Protein AF-A0A2D6P9B3-F1 (afdb_monomer)

Mean predicted aligned error: 10.68 Å

Nearest PDB structures (foldseek):
  6hix-assembly1_AJ  TM=5.265E-01  e=4.902E+00  Trypanosoma brucei brucei
  8k0k-assembly1_A  TM=4.191E-01  e=8.680E+00  Vibrio phage ICP1_2011_A
  6zxj-assembly1_H  TM=2.866E-01  e=6.319E+00  Bacillus anthracis
  8jx6-assembly1_A  TM=2.624E-01  e=9.855E+00  metagenome

Solvent-accessible surface area (backbone atoms only — not comparable to full-atom values): 8658 Å² total; per-residue (Å²): 114,78,80,78,84,48,70,87,80,58,45,56,66,54,70,72,58,43,51,53,50,49,38,71,72,55,69,37,73,73,53,34,66,34,77,66,50,27,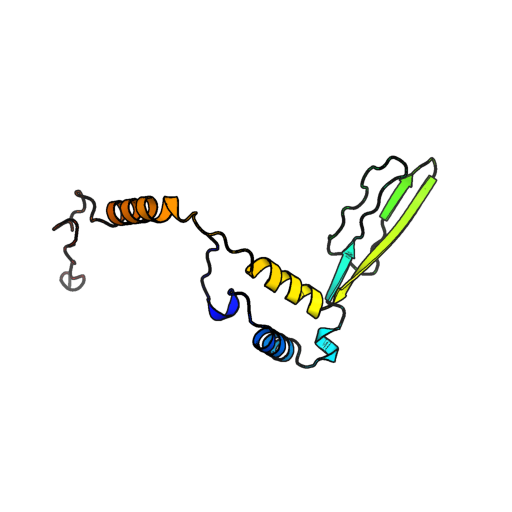27,31,42,69,38,63,42,96,86,69,47,75,77,37,68,58,72,43,80,47,65,91,84,56,65,50,76,48,79,44,97,93,41,81,45,76,51,68,57,70,44,81,37,26,40,48,58,54,54,50,50,54,42,57,56,42,62,66,71,64,72,81,60,77,90,49,47,63,61,51,49,54,52,49,50,61,69,68,31,49,62,92,79,49,97,38,58,73,42,59,91,39,69,58,81,78,69,86,76,76,85,118

pLDDT: mean 84.05, std 11.49, range [46.88, 96.0]

Structure (mmCIF, N/CA/C/O backbone):
data_AF-A0A2D6P9B3-F1
#
_entry.id   AF-A0A2D6P9B3-F1
#
loop_
_atom_site.group_PDB
_atom_site.id
_atom_site.type_symbol
_atom_site.label_atom_id
_atom_site.label_alt_id
_atom_site.label_comp_id
_atom_site.label_asym_id
_atom_site.label_entity_id
_atom_site.label_seq_id
_atom_site.pdbx_PDB_ins_code
_atom_site.Cartn_x
_atom_site.Cartn_y
_atom_site.Cartn_z
_atom_site.occupancy
_atom_site.B_iso_or_equiv
_atom_site.auth_seq_id
_atom_site.auth_comp_id
_atom_site.auth_asym_id
_atom_site.auth_atom_id
_atom_site.pdbx_PDB_model_num
ATOM 1 N N . THR A 1 1 ? 11.352 9.438 -11.982 1.00 64.56 1 THR A N 1
ATOM 2 C CA . THR A 1 1 ? 10.966 8.296 -12.845 1.00 64.56 1 THR A CA 1
ATOM 3 C C . THR A 1 1 ? 10.495 7.156 -11.964 1.00 64.56 1 THR A C 1
ATOM 5 O O . THR A 1 1 ? 10.975 7.057 -10.845 1.00 64.56 1 THR A O 1
ATOM 8 N N . ASN A 1 2 ? 9.555 6.323 -12.428 1.00 73.56 2 ASN A N 1
ATOM 9 C CA . ASN A 1 2 ? 8.918 5.279 -11.599 1.00 73.56 2 ASN A CA 1
ATOM 10 C C . ASN A 1 2 ? 9.738 3.985 -11.437 1.00 73.56 2 ASN A C 1
ATOM 12 O O . ASN A 1 2 ? 9.276 3.080 -10.760 1.00 73.56 2 ASN A O 1
ATOM 16 N N . ASN A 1 3 ? 10.923 3.886 -12.059 1.00 80.75 3 ASN A N 1
ATOM 17 C CA . ASN A 1 3 ? 11.830 2.731 -11.973 1.00 80.75 3 ASN A CA 1
ATOM 18 C C . ASN A 1 3 ? 11.140 1.363 -12.169 1.00 80.75 3 ASN A C 1
ATOM 20 O O . ASN A 1 3 ? 11.415 0.412 -11.445 1.00 80.75 3 ASN A O 1
ATOM 24 N N . ILE A 1 4 ? 10.221 1.294 -13.134 1.00 77.38 4 ILE A N 1
ATOM 25 C CA . ILE A 1 4 ? 9.474 0.077 -13.446 1.00 77.38 4 ILE A CA 1
ATOM 26 C C . ILE A 1 4 ? 10.418 -0.912 -14.134 1.00 77.38 4 ILE A C 1
ATOM 28 O O . ILE A 1 4 ? 10.953 -0.608 -15.202 1.00 77.38 4 ILE A O 1
ATOM 32 N N . VAL A 1 5 ? 10.617 -2.077 -13.522 1.00 76.69 5 VAL A N 1
ATOM 33 C CA . VAL A 1 5 ? 11.482 -3.159 -14.018 1.00 76.69 5 VAL A CA 1
ATOM 34 C C . VAL A 1 5 ? 10.646 -4.222 -14.724 1.00 76.69 5 VAL A C 1
ATOM 36 O O . VAL A 1 5 ? 11.033 -4.703 -15.789 1.00 76.69 5 VAL A O 1
ATOM 39 N N . ASN A 1 6 ? 9.479 -4.573 -14.171 1.00 78.75 6 ASN A N 1
ATOM 40 C CA . ASN A 1 6 ? 8.576 -5.560 -14.761 1.00 78.75 6 ASN A CA 1
ATOM 41 C C . ASN A 1 6 ? 7.243 -4.933 -15.185 1.00 78.75 6 ASN A C 1
ATOM 43 O O . ASN A 1 6 ? 6.324 -4.770 -14.384 1.00 78.75 6 ASN A O 1
ATOM 47 N N . TYR A 1 7 ? 7.105 -4.681 -16.487 1.00 74.62 7 TYR A N 1
ATOM 48 C CA . TYR A 1 7 ? 5.891 -4.109 -17.069 1.00 74.62 7 TYR A CA 1
ATOM 49 C C . TYR A 1 7 ? 4.613 -4.913 -16.771 1.00 74.62 7 TYR A C 1
ATOM 51 O O . TYR A 1 7 ? 3.564 -4.322 -16.563 1.00 74.62 7 TYR A O 1
ATOM 59 N N . GLN A 1 8 ? 4.666 -6.245 -16.710 1.00 72.00 8 GLN A N 1
ATOM 60 C CA . GLN A 1 8 ? 3.454 -7.055 -16.514 1.00 72.00 8 GLN A CA 1
ATOM 61 C C . GLN A 1 8 ? 2.895 -6.942 -15.092 1.00 72.00 8 GLN A C 1
ATOM 63 O O . GLN A 1 8 ? 1.684 -7.016 -14.900 1.00 72.00 8 GLN A O 1
ATOM 68 N N . ASN A 1 9 ? 3.773 -6.754 -14.104 1.00 71.94 9 ASN A N 1
ATOM 69 C CA . ASN A 1 9 ? 3.401 -6.815 -12.692 1.00 71.94 9 ASN A CA 1
ATOM 70 C C . ASN A 1 9 ? 3.400 -5.456 -11.995 1.00 71.94 9 ASN A C 1
ATOM 72 O O . ASN A 1 9 ? 2.789 -5.338 -10.937 1.00 71.94 9 ASN A O 1
ATOM 76 N N . GLU A 1 10 ? 4.094 -4.458 -12.536 1.00 73.44 10 GLU A N 1
ATOM 77 C CA . GLU A 1 10 ? 4.258 -3.134 -11.921 1.00 73.44 10 GLU A CA 1
ATOM 78 C C . GLU A 1 10 ? 3.466 -2.049 -12.658 1.00 73.44 10 GLU A C 1
ATOM 80 O O . GLU A 1 10 ? 3.272 -0.959 -12.120 1.00 73.44 10 GLU A O 1
ATOM 85 N N . TRP A 1 11 ? 2.962 -2.348 -13.860 1.00 82.38 11 TRP A N 1
ATOM 86 C CA . TRP A 1 11 ? 2.045 -1.464 -14.566 1.00 82.38 11 TRP A CA 1
ATOM 87 C C . TRP A 1 11 ? 0.630 -1.568 -13.980 1.00 82.38 11 TRP A C 1
ATOM 89 O O . TRP A 1 11 ? 0.213 -2.659 -13.574 1.00 82.38 11 TRP A O 1
ATOM 99 N N . PRO A 1 12 ? -0.131 -0.461 -13.921 1.00 84.50 12 PRO A N 1
ATOM 100 C CA . PRO A 1 12 ? -1.533 -0.513 -13.538 1.00 84.50 12 PRO A CA 1
ATOM 101 C C . PRO A 1 12 ? -2.319 -1.443 -14.467 1.00 84.50 12 PRO A C 1
ATOM 103 O O . PRO A 1 12 ? -2.296 -1.298 -15.692 1.00 84.50 12 PRO A O 1
ATOM 106 N N . LEU A 1 13 ? -3.016 -2.400 -13.859 1.00 87.38 13 LEU A N 1
ATOM 107 C CA . LEU A 1 13 ? -3.795 -3.404 -14.575 1.00 87.38 13 LEU A CA 1
ATOM 108 C C . LEU A 1 13 ? -5.170 -2.859 -14.983 1.00 87.38 13 LEU A C 1
ATOM 110 O O . LEU A 1 13 ? -5.770 -2.042 -14.282 1.00 87.38 13 LEU A O 1
ATOM 114 N N . GLN A 1 14 ? -5.687 -3.353 -16.110 1.00 87.44 14 GLN A N 1
ATOM 115 C CA . GLN A 1 14 ? -7.097 -3.196 -16.475 1.00 87.44 14 GLN A CA 1
ATOM 116 C C . GLN A 1 14 ? -7.984 -4.002 -15.510 1.00 87.44 14 GLN A C 1
ATOM 118 O O . GLN A 1 14 ? -7.533 -5.001 -14.956 1.00 87.44 14 GLN A O 1
ATOM 123 N N . GLU A 1 15 ? -9.245 -3.602 -15.340 1.00 86.75 15 GLU A N 1
ATOM 124 C CA . GLU A 1 15 ? -10.200 -4.214 -14.402 1.00 86.75 15 GLU A CA 1
ATOM 125 C C . GLU A 1 15 ? -10.314 -5.745 -14.537 1.00 86.75 15 GLU A C 1
ATOM 127 O O . GLU A 1 15 ? -10.110 -6.452 -13.553 1.00 86.75 15 GLU A O 1
ATOM 132 N N . ASP A 1 16 ? -10.506 -6.279 -15.749 1.00 90.38 16 ASP A N 1
ATOM 133 C CA . ASP A 1 16 ? -10.583 -7.734 -15.975 1.00 90.38 16 ASP A CA 1
ATOM 134 C C . ASP A 1 16 ? -9.279 -8.459 -15.605 1.00 90.38 16 ASP A C 1
ATOM 136 O O . ASP A 1 16 ? -9.279 -9.555 -15.038 1.00 90.38 16 ASP A O 1
ATOM 140 N N . ALA A 1 17 ? -8.132 -7.852 -15.920 1.00 90.44 17 ALA A N 1
ATOM 141 C CA . ALA A 1 17 ? -6.823 -8.408 -15.586 1.00 90.44 17 ALA A CA 1
ATOM 142 C C . ALA A 1 17 ? -6.572 -8.364 -14.072 1.00 90.44 17 ALA A C 1
ATOM 144 O O . ALA A 1 17 ? -6.019 -9.309 -13.510 1.00 90.44 17 ALA A O 1
ATOM 145 N N . PHE A 1 18 ? -7.019 -7.298 -13.408 1.00 90.81 18 PHE A N 1
ATOM 146 C CA . PHE A 1 18 ? -6.958 -7.158 -11.960 1.00 90.81 18 PHE A CA 1
ATOM 147 C C . PHE A 1 18 ? -7.834 -8.200 -11.262 1.00 90.81 18 PHE A C 1
ATOM 149 O O . PHE A 1 18 ? -7.371 -8.861 -10.336 1.00 90.81 18 PHE A O 1
ATOM 156 N N . TYR A 1 19 ? -9.052 -8.431 -11.753 1.00 90.19 19 TYR A N 1
ATOM 157 C CA . TYR A 1 19 ? -9.925 -9.481 -11.235 1.00 90.19 19 TYR A CA 1
ATOM 158 C C . TYR A 1 19 ? -9.276 -10.870 -11.333 1.00 90.19 19 TYR A C 1
ATOM 160 O O . TYR A 1 19 ? -9.183 -11.593 -10.340 1.00 90.19 19 TYR A O 1
ATOM 168 N N . ASN A 1 20 ? -8.735 -11.220 -12.504 1.00 91.00 20 ASN A N 1
ATOM 169 C CA . ASN A 1 20 ? -8.023 -12.486 -12.697 1.00 91.00 20 ASN A CA 1
ATOM 170 C C . ASN A 1 20 ? -6.779 -12.603 -11.803 1.00 91.00 20 ASN A C 1
ATOM 172 O O . ASN A 1 20 ? -6.498 -13.680 -11.278 1.00 91.00 20 ASN A O 1
ATOM 176 N N . TYR A 1 21 ? -6.056 -11.500 -11.593 1.00 91.06 21 TYR A N 1
ATOM 177 C CA . TYR A 1 21 ? -4.935 -11.444 -10.657 1.00 91.06 21 TYR A CA 1
ATOM 178 C C . TYR A 1 21 ? -5.381 -11.756 -9.223 1.00 91.06 21 TYR A C 1
ATOM 180 O O . TYR A 1 21 ? -4.766 -12.592 -8.558 1.00 91.06 21 TYR A O 1
ATOM 188 N N . LEU A 1 22 ? -6.475 -11.144 -8.758 1.00 92.19 22 LEU A N 1
ATOM 189 C CA . LEU A 1 22 ? -7.019 -11.390 -7.422 1.00 92.19 22 LEU A CA 1
ATOM 190 C C . LEU A 1 22 ? -7.477 -12.843 -7.255 1.00 92.19 22 LEU A C 1
ATOM 192 O O . LEU A 1 22 ? -7.138 -13.482 -6.259 1.00 92.19 22 LEU A O 1
ATOM 196 N N . ILE A 1 23 ? -8.190 -13.395 -8.238 1.00 93.06 23 ILE A N 1
ATOM 197 C CA . ILE A 1 23 ? -8.618 -14.800 -8.217 1.00 93.06 23 ILE A CA 1
ATOM 198 C C . ILE A 1 23 ? -7.411 -15.739 -8.237 1.00 93.06 23 ILE A C 1
ATOM 200 O O . ILE A 1 23 ? -7.379 -16.696 -7.469 1.00 93.06 23 ILE A O 1
ATOM 204 N N . GLY A 1 24 ? -6.386 -15.455 -9.040 1.00 91.75 24 GLY A N 1
ATOM 205 C CA . GLY A 1 24 ? -5.153 -16.245 -9.060 1.00 91.75 24 GLY A CA 1
ATOM 206 C C . GLY A 1 24 ? -4.387 -16.203 -7.733 1.00 91.75 24 GLY A C 1
ATOM 207 O O . GLY A 1 24 ? -3.819 -17.212 -7.320 1.00 91.75 24 GLY A O 1
ATOM 208 N N . LYS A 1 25 ? -4.397 -15.057 -7.043 1.00 91.88 25 LYS A N 1
ATOM 209 C CA . LYS A 1 25 ? -3.679 -14.847 -5.777 1.00 91.88 25 LYS A CA 1
ATOM 210 C C . LYS A 1 25 ? -4.409 -15.429 -4.566 1.00 91.88 25 LYS A C 1
ATOM 212 O O . LYS A 1 25 ? -3.788 -16.084 -3.732 1.00 91.88 25 LYS A O 1
ATOM 217 N N . TYR A 1 26 ? -5.713 -15.183 -4.459 1.00 93.12 26 TYR A N 1
ATOM 218 C CA . TYR A 1 26 ? -6.519 -15.554 -3.292 1.00 93.12 26 TYR A CA 1
ATOM 219 C C . TYR A 1 26 ? -7.325 -16.843 -3.503 1.00 93.12 26 TYR A C 1
ATOM 221 O O . TYR A 1 26 ? -7.757 -17.467 -2.535 1.00 93.12 26 TYR A O 1
ATOM 229 N N . GLY A 1 27 ? -7.503 -17.284 -4.748 1.00 91.25 27 GLY A N 1
ATOM 230 C CA . GLY A 1 27 ? -8.128 -18.552 -5.135 1.00 91.25 27 GLY A CA 1
ATOM 231 C C . GLY A 1 27 ? -9.657 -18.537 -5.234 1.00 91.25 27 GLY A C 1
ATOM 232 O O . GLY A 1 27 ? -10.222 -19.423 -5.866 1.00 91.25 27 GLY A O 1
ATOM 233 N N . SER A 1 28 ? -10.343 -17.571 -4.621 1.00 91.62 28 SER A N 1
ATOM 234 C CA . SER A 1 28 ? -11.814 -17.486 -4.617 1.00 91.62 28 SER A CA 1
ATOM 235 C C . SER A 1 28 ? -12.288 -16.072 -4.296 1.00 91.62 28 SER A C 1
ATOM 237 O O . SER A 1 28 ? -11.624 -15.390 -3.513 1.00 91.62 28 SER A O 1
ATOM 239 N N . GLU A 1 29 ? -13.471 -15.691 -4.782 1.00 89.19 29 GLU A N 1
ATOM 240 C CA . GLU A 1 29 ? -14.108 -14.399 -4.480 1.00 89.19 29 GLU A CA 1
ATOM 241 C C . GLU A 1 29 ? -14.306 -14.162 -2.978 1.00 89.19 29 GLU A C 1
ATOM 243 O O . GLU A 1 29 ? -13.996 -13.086 -2.481 1.00 89.19 29 GLU A O 1
ATOM 248 N N . GLU A 1 30 ? -14.707 -15.178 -2.212 1.00 91.06 30 GLU A N 1
ATOM 249 C CA . GLU A 1 30 ? -14.893 -15.034 -0.759 1.00 91.06 30 GLU A CA 1
ATOM 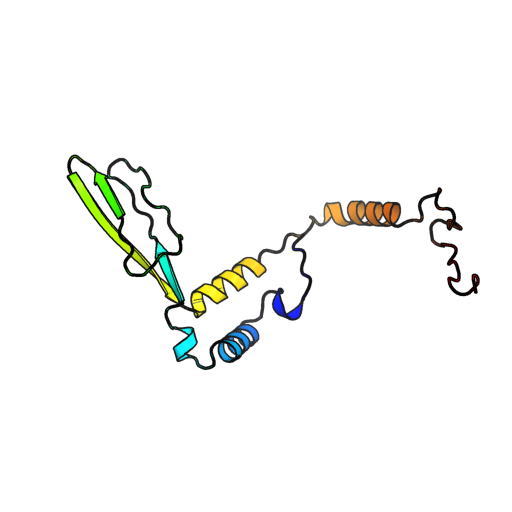250 C C . GLU A 1 30 ? -13.602 -14.595 -0.051 1.00 91.06 30 GLU A C 1
ATOM 252 O O . GLU A 1 30 ? -13.606 -13.709 0.801 1.00 91.06 30 GLU A O 1
ATOM 257 N N . LYS A 1 31 ? -12.459 -15.156 -0.460 1.00 91.44 31 LYS A N 1
ATOM 258 C CA . LYS A 1 31 ? -11.149 -14.803 0.105 1.00 91.44 31 LYS A CA 1
ATOM 259 C C . LYS A 1 31 ? -10.684 -13.400 -0.277 1.00 91.44 31 LYS A C 1
ATOM 261 O O . LYS A 1 31 ? -9.906 -12.814 0.472 1.00 91.44 31 LYS A O 1
ATOM 266 N N . ILE A 1 32 ? -11.163 -12.852 -1.392 1.00 92.38 32 ILE A N 1
ATOM 267 C CA . ILE A 1 32 ? -10.864 -11.477 -1.820 1.00 92.38 32 ILE A CA 1
ATOM 268 C C . ILE A 1 32 ? -11.506 -10.456 -0.865 1.00 92.38 32 ILE A C 1
ATOM 270 O O . ILE A 1 32 ? -10.925 -9.406 -0.605 1.00 92.38 32 ILE A O 1
ATOM 274 N N . PHE A 1 33 ? -12.656 -10.782 -0.274 1.00 93.50 33 PHE A N 1
ATOM 275 C CA . PHE A 1 33 ? -13.343 -9.905 0.682 1.00 93.50 33 PHE A CA 1
ATOM 276 C C . PHE A 1 33 ? -13.022 -10.214 2.151 1.00 93.50 33 PHE A C 1
ATOM 278 O O . PHE A 1 33 ? -13.551 -9.563 3.049 1.00 93.50 33 PHE A O 1
ATOM 285 N N . ASN A 1 34 ? -12.128 -11.170 2.418 1.00 94.50 34 ASN A N 1
ATOM 286 C CA . ASN A 1 34 ? -11.643 -11.417 3.771 1.00 94.50 34 ASN A CA 1
ATOM 287 C C . ASN A 1 34 ? -10.791 -10.253 4.287 1.00 94.50 34 ASN A C 1
ATOM 289 O O . ASN A 1 34 ? -10.145 -9.531 3.524 1.00 94.50 34 ASN A O 1
ATOM 293 N N . VAL A 1 35 ? -10.763 -10.129 5.614 1.00 94.12 35 VAL A N 1
ATOM 294 C CA . VAL A 1 35 ? -9.942 -9.148 6.325 1.00 94.12 35 VAL A CA 1
ATOM 295 C C . VAL A 1 35 ? -8.461 -9.415 6.057 1.00 94.12 35 VAL A C 1
ATOM 297 O O . VAL A 1 35 ? -7.969 -10.505 6.351 1.00 94.12 35 VAL A O 1
ATOM 300 N N . HIS A 1 36 ? -7.763 -8.414 5.522 1.00 93.69 36 HIS A N 1
ATOM 301 C CA . HIS A 1 36 ? -6.309 -8.422 5.372 1.00 93.69 36 HIS A CA 1
ATOM 302 C C . HIS A 1 36 ? -5.641 -7.934 6.657 1.00 93.69 36 HIS A C 1
ATOM 304 O O . HIS A 1 36 ? -4.762 -8.597 7.198 1.00 93.69 36 HIS A O 1
ATOM 310 N N . HIS A 1 37 ? -6.045 -6.757 7.134 1.00 94.06 37 HIS A N 1
ATOM 311 C CA . HIS A 1 37 ? -5.488 -6.113 8.320 1.00 94.06 37 HIS A CA 1
ATOM 312 C C . HIS A 1 37 ? -6.459 -5.060 8.871 1.00 94.06 37 HIS A C 1
ATOM 314 O O . HIS A 1 37 ? -7.506 -4.789 8.276 1.00 94.06 37 HIS A O 1
ATOM 320 N N . TYR A 1 38 ? -6.115 -4.485 10.023 1.00 95.00 38 TYR A N 1
ATOM 321 C CA . TYR A 1 38 ? -6.852 -3.378 10.623 1.00 95.00 38 TYR A CA 1
ATOM 322 C C . TYR A 1 38 ? -5.997 -2.118 10.574 1.00 95.00 38 TYR A C 1
ATOM 324 O O . TYR A 1 38 ? -4.806 -2.163 10.884 1.00 95.00 38 TYR A O 1
ATOM 332 N N . GLU A 1 39 ? -6.608 -0.999 10.204 1.00 93.38 39 GLU A N 1
ATOM 333 C CA . GLU A 1 39 ? -5.970 0.314 10.196 1.00 93.38 39 GLU A CA 1
ATOM 334 C C . GLU A 1 39 ? -6.548 1.191 11.316 1.00 93.38 39 GLU A C 1
ATOM 336 O O . GLU A 1 39 ? -7.728 1.102 11.668 1.00 93.38 39 GLU A O 1
ATOM 341 N N . THR A 1 40 ? -5.727 2.063 11.898 1.00 93.06 40 THR A N 1
ATOM 342 C CA . THR A 1 40 ? -6.190 3.045 12.885 1.00 93.06 40 THR A CA 1
ATOM 343 C C . THR A 1 40 ? -7.071 4.108 12.238 1.00 93.06 40 THR A C 1
ATOM 345 O O . THR A 1 40 ? -6.744 4.647 11.177 1.00 93.06 40 THR A O 1
ATOM 348 N N . LYS A 1 41 ? -8.152 4.494 12.921 1.00 91.62 41 LYS A N 1
ATOM 349 C CA . LYS A 1 41 ? -8.841 5.762 12.650 1.00 91.62 41 LYS A CA 1
ATOM 350 C C . LYS A 1 41 ? -8.151 6.909 13.365 1.00 91.62 41 LYS A C 1
ATOM 352 O O . LYS A 1 41 ? -7.505 6.721 14.394 1.00 91.62 41 LYS A O 1
ATOM 357 N N . GLU A 1 42 ? -8.327 8.112 12.829 1.00 91.12 42 GLU A N 1
ATOM 358 C CA . GLU A 1 42 ? -7.843 9.319 13.487 1.00 91.12 42 GLU A CA 1
ATOM 359 C C . GLU A 1 42 ? -8.541 9.503 14.845 1.00 91.12 42 GLU A C 1
ATOM 361 O O . GLU A 1 42 ? -9.765 9.633 14.914 1.00 91.12 42 GLU A O 1
ATOM 366 N N . VAL A 1 43 ? -7.752 9.544 15.922 1.00 89.31 43 VAL A N 1
ATOM 367 C CA . VAL A 1 43 ? -8.224 9.856 17.278 1.00 89.31 43 VAL A CA 1
ATOM 368 C C . VAL A 1 43 ? -7.697 11.232 17.665 1.00 89.31 43 VAL A C 1
ATOM 370 O O . VAL A 1 43 ? -6.483 11.460 17.676 1.00 89.31 43 VAL A O 1
ATOM 373 N N . LYS A 1 44 ? -8.604 12.150 18.010 1.00 90.12 44 LYS A N 1
ATOM 374 C CA . LYS A 1 44 ? -8.290 13.519 18.450 1.00 90.12 44 LYS A CA 1
ATOM 375 C C . LYS A 1 44 ? -8.752 13.749 19.887 1.00 90.12 44 LYS A C 1
ATOM 377 O O . LYS A 1 44 ? -9.825 13.300 20.277 1.00 90.12 44 LYS A O 1
ATOM 382 N N . SER A 1 45 ? -7.956 14.487 20.656 1.00 87.25 45 SER A N 1
ATOM 383 C CA . SER A 1 45 ? -8.369 15.038 21.954 1.00 87.25 45 SER A CA 1
ATOM 384 C C . SER A 1 45 ? -9.384 16.171 21.762 1.00 87.25 45 SER A C 1
ATOM 386 O O . SER A 1 45 ? -9.465 16.779 20.691 1.00 87.25 45 SER A O 1
ATOM 388 N N . SER A 1 46 ? -10.121 16.509 22.822 1.00 87.88 46 SER A N 1
ATOM 389 C 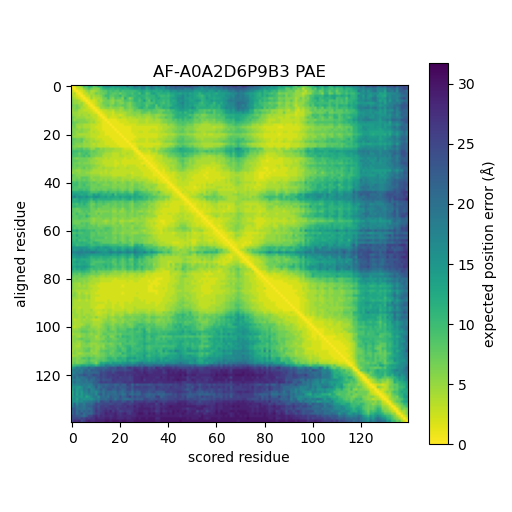CA . SER A 1 46 ? -11.031 17.661 22.878 1.00 87.88 46 SER A CA 1
ATOM 390 C C . SER A 1 46 ? -10.367 19.003 22.526 1.00 87.88 46 SER A C 1
ATOM 392 O O . SER A 1 46 ? -11.051 19.935 22.113 1.00 87.88 46 SER A O 1
ATOM 394 N N . LEU A 1 47 ? -9.037 19.104 22.646 1.00 86.94 47 LEU A N 1
ATOM 395 C CA . LEU A 1 47 ? -8.245 20.276 22.244 1.00 86.94 47 LEU A CA 1
ATOM 396 C C . LEU A 1 47 ? -7.831 20.262 20.758 1.00 86.94 47 LEU A C 1
ATOM 398 O O . LEU A 1 47 ? -7.083 21.132 20.317 1.00 86.94 47 LEU A O 1
ATOM 402 N N . GLY A 1 48 ? -8.278 19.269 19.982 1.00 86.75 48 GLY A N 1
ATOM 403 C CA . GLY A 1 48 ? -7.951 19.116 18.561 1.00 86.75 48 GLY A CA 1
ATOM 404 C C . GLY A 1 48 ? -6.569 18.518 18.281 1.00 86.75 48 GLY A C 1
ATOM 405 O O . GLY A 1 48 ? -6.156 18.461 17.126 1.00 86.75 48 GLY A O 1
ATOM 406 N N . VAL A 1 49 ? -5.854 18.057 19.311 1.00 88.19 49 VAL A N 1
ATOM 407 C CA . VAL A 1 49 ? -4.552 17.389 19.166 1.00 88.19 49 VAL A CA 1
ATOM 408 C C . VAL A 1 49 ? -4.762 15.951 18.691 1.00 88.19 49 VAL A C 1
ATOM 410 O O . VAL A 1 49 ? -5.496 15.195 19.329 1.00 88.19 49 VAL A O 1
ATOM 413 N N . THR A 1 50 ? -4.108 15.564 17.594 1.00 91.00 50 THR A N 1
ATOM 414 C CA . THR A 1 50 ? -4.116 14.183 17.090 1.00 91.00 50 THR A CA 1
ATOM 415 C C . THR A 1 50 ? -3.303 13.284 18.018 1.00 91.00 50 THR A C 1
ATOM 417 O O . THR A 1 50 ? -2.098 13.471 18.174 1.00 91.00 50 THR A O 1
ATOM 420 N N . ILE A 1 51 ? -3.973 12.312 18.635 1.00 90.25 51 ILE A N 1
ATOM 421 C CA . ILE A 1 51 ? -3.371 11.317 19.531 1.00 90.25 51 ILE A CA 1
ATOM 422 C C . ILE A 1 51 ? -2.878 10.116 18.727 1.00 90.25 51 ILE A C 1
ATOM 424 O O . ILE A 1 51 ? -1.759 9.651 18.930 1.00 90.25 51 ILE A O 1
ATOM 428 N N . VAL A 1 52 ? -3.704 9.636 17.793 1.00 91.00 52 VAL A N 1
ATOM 429 C CA . VAL A 1 52 ? -3.364 8.541 16.877 1.00 91.00 52 VAL A CA 1
ATOM 430 C C . VAL A 1 52 ? -3.667 8.998 15.452 1.00 91.00 52 VAL A C 1
ATOM 432 O O . VAL A 1 52 ? -4.802 9.407 15.186 1.00 91.00 52 VAL A O 1
ATOM 435 N N . PRO A 1 53 ? -2.681 8.974 14.537 1.00 91.50 53 PRO A N 1
ATOM 436 C CA . PRO A 1 53 ? -2.928 9.272 13.134 1.00 91.50 53 PRO A CA 1
ATOM 437 C C . PRO A 1 53 ? -3.705 8.127 12.470 1.00 91.50 53 PRO A C 1
ATOM 439 O O . PRO A 1 53 ? -3.635 6.974 12.896 1.00 91.50 53 PRO A O 1
ATOM 442 N N . GLN A 1 54 ? -4.438 8.447 11.406 1.00 92.00 54 GLN A N 1
ATOM 443 C CA . GLN A 1 54 ? -5.128 7.447 10.594 1.00 92.00 54 GLN A CA 1
ATOM 444 C C . GLN A 1 54 ? -4.139 6.634 9.743 1.00 92.00 54 GLN A C 1
ATOM 446 O O . GLN A 1 54 ? -3.130 7.173 9.285 1.00 92.00 54 GLN A O 1
ATOM 451 N N . GLY A 1 55 ? -4.469 5.367 9.483 1.00 90.25 55 GLY A N 1
ATOM 452 C CA . GLY A 1 55 ? -3.789 4.534 8.484 1.00 90.25 55 GLY A CA 1
ATOM 453 C C . GLY A 1 55 ? -2.574 3.764 9.001 1.00 90.25 55 GLY A C 1
ATOM 454 O O . GLY A 1 55 ? -1.762 3.310 8.199 1.00 90.25 55 GLY A O 1
ATOM 455 N N . LEU A 1 56 ? -2.414 3.627 10.322 1.00 90.00 56 LEU A N 1
ATOM 456 C CA . LEU A 1 56 ? -1.414 2.725 10.892 1.00 90.00 56 LEU A CA 1
ATOM 457 C C . LEU A 1 56 ? -1.980 1.309 10.953 1.00 90.00 56 LEU A C 1
ATOM 459 O O . LEU A 1 56 ? -3.049 1.099 11.520 1.00 90.00 56 LEU A O 1
ATOM 463 N N . GLU A 1 57 ? -1.242 0.341 10.418 1.00 92.50 57 GLU A N 1
ATOM 464 C CA . GLU A 1 57 ? -1.590 -1.072 10.542 1.00 92.50 57 GLU A CA 1
ATOM 465 C C . GLU A 1 57 ? -1.385 -1.542 11.988 1.00 92.50 57 GLU A C 1
ATOM 467 O O . GLU A 1 57 ? -0.298 -1.409 12.561 1.00 92.50 57 GLU A O 1
ATOM 472 N N . VAL A 1 58 ? -2.444 -2.078 12.595 1.00 92.25 58 VAL A N 1
ATOM 473 C CA . VAL A 1 58 ? -2.458 -2.501 13.998 1.00 92.25 58 VAL A CA 1
ATOM 474 C C . VAL A 1 58 ? -3.195 -3.834 14.180 1.00 92.25 58 VAL A C 1
ATOM 476 O O . VAL A 1 58 ? -4.021 -4.218 13.352 1.00 92.25 58 VAL A O 1
ATOM 479 N N . PRO A 1 59 ? -2.938 -4.567 15.280 1.00 91.62 59 PRO A N 1
ATOM 480 C CA . PRO A 1 59 ? -3.732 -5.743 15.627 1.00 91.62 59 PRO A CA 1
ATOM 481 C C . PRO A 1 59 ? -5.202 -5.389 15.900 1.00 91.62 59 PRO A C 1
ATOM 483 O O . PRO A 1 59 ? -5.505 -4.294 16.373 1.00 91.62 59 PRO A O 1
ATOM 486 N N . SER A 1 60 ? -6.112 -6.353 15.732 1.00 90.81 60 SER A N 1
ATOM 487 C CA . SER A 1 60 ? -7.548 -6.171 16.026 1.00 90.81 60 SER A CA 1
ATOM 488 C C . SER A 1 60 ? -7.851 -5.782 17.476 1.00 90.81 60 SER A C 1
ATOM 490 O O . SER A 1 60 ? -8.907 -5.229 17.765 1.00 90.81 60 SER A O 1
ATOM 492 N N . THR A 1 61 ? -6.939 -6.079 18.404 1.00 90.75 61 THR A N 1
ATOM 493 C CA . THR A 1 61 ? -7.076 -5.768 19.832 1.00 90.75 61 THR A CA 1
ATOM 494 C C . THR A 1 61 ? -6.468 -4.417 20.206 1.00 90.75 61 THR A C 1
ATOM 496 O O . THR A 1 61 ? -6.291 -4.136 21.390 1.00 90.75 61 THR A O 1
ATOM 499 N N . TYR A 1 62 ? -6.066 -3.602 19.227 1.00 9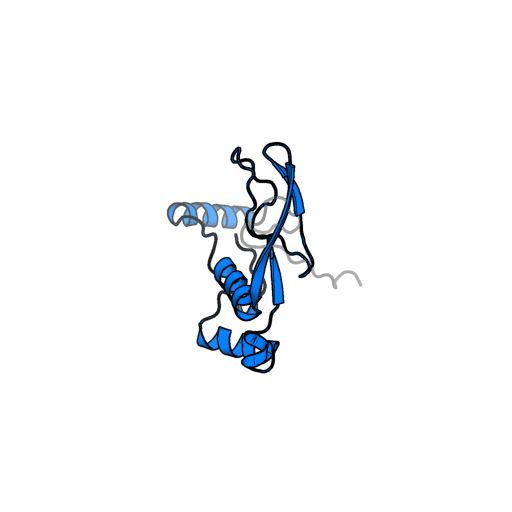1.06 62 TYR A N 1
ATOM 500 C CA . TYR A 1 62 ? -5.427 -2.321 19.494 1.00 91.06 62 TYR A CA 1
ATOM 501 C C . TYR A 1 62 ? -6.405 -1.332 20.140 1.00 91.06 62 TYR A C 1
ATOM 503 O O . TYR A 1 62 ? -7.520 -1.102 19.666 1.00 91.06 62 TYR A O 1
ATOM 511 N N . SER A 1 63 ? -5.959 -0.716 21.230 1.00 90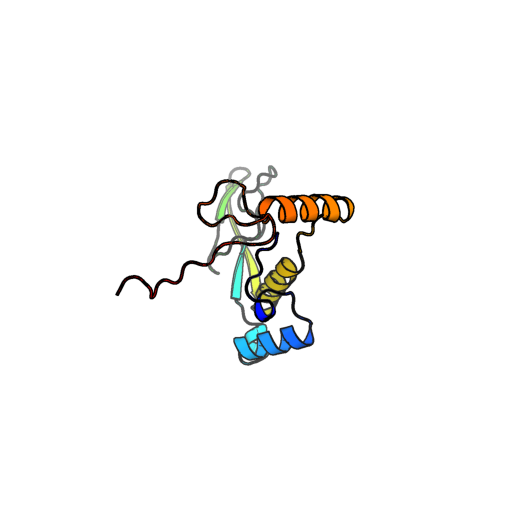.88 63 SER A N 1
ATOM 512 C CA . SER A 1 63 ? -6.660 0.365 21.914 1.00 90.88 63 SER A CA 1
ATOM 513 C C . SER A 1 63 ? -5.651 1.380 22.420 1.00 90.88 63 SER A C 1
ATOM 515 O O . SER A 1 63 ? -4.566 1.001 22.869 1.00 90.88 63 SER A O 1
ATOM 517 N N . VAL A 1 64 ? -6.031 2.652 22.411 1.00 89.94 64 VAL A N 1
ATOM 518 C CA . VAL A 1 64 ? -5.217 3.739 22.952 1.00 89.94 64 VAL A CA 1
ATOM 519 C C . VAL A 1 64 ? -5.898 4.321 24.183 1.00 89.94 64 VAL A C 1
ATOM 521 O O . VAL A 1 64 ? -7.102 4.576 24.173 1.00 89.94 64 VAL A O 1
ATOM 524 N N . THR A 1 65 ? -5.121 4.546 25.240 1.00 91.12 65 THR A N 1
ATOM 525 C CA . THR A 1 65 ? -5.575 5.273 26.426 1.00 91.12 65 THR A CA 1
ATOM 526 C C . THR A 1 65 ? -4.819 6.588 26.518 1.00 91.12 65 THR A C 1
ATOM 528 O O . THR A 1 65 ? -3.589 6.595 26.550 1.00 91.12 65 THR A O 1
ATOM 531 N N . PHE A 1 66 ? -5.546 7.699 26.572 1.00 90.12 66 PHE A N 1
ATOM 532 C CA . PHE A 1 66 ? -4.975 9.039 26.662 1.00 90.12 66 PHE A CA 1
ATOM 533 C C . PHE A 1 66 ? -5.737 9.896 27.671 1.00 90.12 66 PHE A C 1
ATOM 535 O O . PHE A 1 66 ? -6.877 9.605 28.029 1.00 90.12 66 PHE A O 1
ATOM 542 N N . TYR A 1 67 ? -5.082 10.947 28.155 1.00 89.50 67 TYR A N 1
ATOM 543 C CA . TYR A 1 67 ? -5.687 11.897 29.078 1.00 89.50 67 TYR A CA 1
ATOM 544 C C . TYR A 1 67 ? -6.372 13.016 28.295 1.00 89.50 67 TYR A C 1
ATOM 546 O O . TYR A 1 67 ? -5.724 13.699 27.502 1.00 89.50 67 TYR A O 1
ATOM 554 N N . ASP A 1 68 ? -7.666 13.213 28.528 1.00 89.06 68 ASP A N 1
ATOM 555 C CA . ASP A 1 68 ? -8.461 14.259 27.889 1.00 89.06 68 ASP A CA 1
ATOM 556 C C . ASP A 1 68 ? -9.455 14.857 28.889 1.00 89.06 68 ASP A C 1
ATOM 558 O O . ASP A 1 68 ? -10.100 14.131 29.645 1.00 89.06 68 ASP A O 1
ATOM 562 N N . ASN A 1 69 ? -9.565 16.188 28.926 1.00 85.75 69 ASN A N 1
ATOM 563 C CA . ASN A 1 69 ? -10.495 16.926 29.798 1.00 85.75 69 ASN A CA 1
ATOM 564 C C . ASN A 1 69 ? -10.558 16.450 31.267 1.00 85.75 69 ASN A C 1
ATOM 566 O O . ASN A 1 69 ? -11.629 16.387 31.869 1.00 85.75 69 ASN A O 1
ATOM 570 N N . GLY A 1 70 ? -9.413 16.133 31.875 1.00 85.81 70 GLY A N 1
ATOM 571 C CA . GLY A 1 70 ? -9.374 15.751 33.290 1.00 85.81 70 GLY A CA 1
ATOM 572 C C . GLY A 1 70 ? -9.575 14.260 33.569 1.00 85.81 70 GLY A C 1
ATOM 573 O O . GLY A 1 70 ? -9.577 13.865 34.735 1.00 85.81 70 GLY A O 1
ATOM 574 N N . GLN A 1 71 ? -9.766 13.429 32.539 1.00 89.88 71 GLN A N 1
ATOM 575 C CA . GLN A 1 71 ? -10.043 11.998 32.676 1.00 89.88 71 GLN A CA 1
ATOM 576 C C . GLN A 1 71 ? -9.189 11.162 31.718 1.00 89.88 71 GLN A C 1
ATOM 578 O O . GLN A 1 71 ? -8.752 11.628 30.669 1.00 89.88 71 GLN A O 1
ATOM 583 N N . MET A 1 72 ? -8.953 9.901 32.079 1.00 89.69 72 MET A N 1
ATOM 584 C CA . MET A 1 72 ? -8.357 8.922 31.169 1.00 89.69 72 MET A CA 1
ATOM 585 C C . MET A 1 72 ? -9.453 8.347 30.275 1.00 89.69 72 MET A C 1
ATOM 587 O O . MET A 1 72 ? -10.429 7.787 30.776 1.00 89.69 72 MET A O 1
ATOM 591 N N . LYS A 1 73 ? -9.287 8.472 28.960 1.00 89.06 73 LYS A N 1
ATOM 592 C CA . LYS A 1 73 ? -10.196 7.932 27.948 1.00 89.06 73 LYS A CA 1
ATOM 593 C C . LYS A 1 73 ? -9.503 6.796 27.208 1.00 89.06 73 LYS A C 1
ATOM 595 O O . LYS A 1 73 ? -8.358 6.951 26.792 1.00 89.06 73 LYS A O 1
ATOM 600 N N . THR A 1 74 ? -10.197 5.675 27.037 1.00 88.69 74 THR A N 1
ATOM 601 C CA . THR A 1 74 ? -9.740 4.559 26.200 1.00 88.69 74 THR A CA 1
ATOM 602 C C . THR A 1 74 ? -10.621 4.476 24.967 1.00 88.69 74 THR A C 1
ATOM 604 O O . THR A 1 74 ? -11.837 4.338 25.091 1.00 88.69 74 THR A O 1
ATOM 607 N N . GLU A 1 75 ? -10.014 4.542 23.787 1.00 85.38 75 GLU A N 1
ATOM 608 C CA . GLU A 1 75 ? -10.704 4.383 22.509 1.00 85.38 75 GLU A CA 1
ATOM 609 C C . GLU A 1 75 ? -10.068 3.258 21.690 1.00 85.38 75 GLU A C 1
ATOM 611 O O . GLU A 1 75 ? -8.852 3.055 21.695 1.00 85.38 75 GLU A O 1
ATOM 616 N N . SER A 1 76 ? -10.913 2.521 20.974 1.00 84.19 76 SER A N 1
ATOM 617 C CA . SER A 1 76 ? -10.510 1.535 19.975 1.00 84.19 76 SER A CA 1
ATOM 618 C C . SER A 1 76 ? -11.326 1.821 18.720 1.00 84.19 76 SER A C 1
ATOM 620 O O . SER A 1 76 ? -12.458 1.363 18.570 1.00 84.19 76 SER A O 1
ATOM 622 N N . LEU A 1 77 ? -10.788 2.699 17.873 1.00 86.19 77 LEU A N 1
ATOM 623 C CA . LEU A 1 77 ? -11.377 3.053 16.587 1.00 86.19 77 LEU A CA 1
ATOM 624 C C . LEU A 1 77 ? -10.496 2.458 15.490 1.00 86.19 77 LEU A C 1
ATOM 626 O O . LEU A 1 77 ? -9.441 3.001 15.162 1.00 86.19 77 LEU A O 1
ATOM 630 N N . LEU A 1 78 ? -10.935 1.321 14.960 1.00 91.25 78 LEU A N 1
ATOM 631 C CA . LEU A 1 78 ? -10.255 0.588 13.898 1.00 91.25 78 LEU A CA 1
ATOM 632 C C . LEU A 1 78 ? -11.136 0.553 12.648 1.00 91.25 78 LEU A C 1
ATOM 634 O O . LEU A 1 78 ? -12.359 0.418 12.749 1.00 91.25 78 LEU A O 1
ATOM 638 N N . ASP A 1 79 ? -10.511 0.670 11.482 1.00 91.69 79 ASP A N 1
ATOM 639 C CA . ASP A 1 79 ? -11.090 0.271 10.203 1.00 91.69 79 ASP A CA 1
ATOM 640 C C . ASP A 1 79 ? -10.588 -1.115 9.823 1.00 91.69 79 ASP A C 1
ATOM 642 O O . ASP A 1 79 ? -9.448 -1.489 10.091 1.00 91.69 79 ASP A O 1
ATOM 646 N N . THR A 1 80 ? -11.473 -1.897 9.218 1.00 93.38 80 THR A N 1
ATOM 647 C CA . THR A 1 80 ? -11.138 -3.221 8.700 1.00 93.38 80 THR A CA 1
ATOM 648 C C . THR A 1 80 ? -10.869 -3.081 7.214 1.00 93.38 80 THR A C 1
ATOM 650 O O . THR A 1 80 ? -11.751 -2.622 6.496 1.00 93.38 80 THR A O 1
ATOM 653 N N . VAL A 1 81 ? -9.679 -3.479 6.769 1.00 95.25 81 VAL A N 1
ATOM 654 C CA . VAL A 1 81 ? -9.296 -3.432 5.356 1.00 95.25 81 VAL A CA 1
ATOM 655 C C . VAL A 1 81 ? -9.345 -4.839 4.783 1.00 95.25 81 VAL A C 1
ATOM 657 O O . VAL A 1 81 ? -8.730 -5.773 5.309 1.00 95.25 81 VAL A O 1
ATOM 660 N N . THR A 1 82 ? -10.094 -5.002 3.699 1.00 96.00 82 THR A N 1
ATOM 661 C CA . THR A 1 82 ? -10.196 -6.265 2.960 1.00 96.00 82 THR A CA 1
ATOM 662 C C . THR A 1 82 ? -9.004 -6.472 2.024 1.00 96.00 82 THR A C 1
ATOM 664 O O . THR A 1 82 ? -8.309 -5.524 1.650 1.00 96.00 82 THR A O 1
ATOM 667 N N . ASN A 1 83 ? -8.767 -7.718 1.597 1.00 94.25 83 ASN A N 1
ATOM 668 C CA . ASN A 1 83 ? -7.745 -8.008 0.582 1.00 94.25 83 ASN A CA 1
ATOM 669 C C . ASN A 1 83 ? -7.991 -7.214 -0.713 1.00 94.25 83 ASN A C 1
ATOM 671 O O . ASN A 1 83 ? -7.049 -6.693 -1.306 1.00 94.25 83 ASN A O 1
ATOM 675 N N . TYR A 1 84 ? -9.254 -7.079 -1.125 1.00 94.62 84 TYR A N 1
ATOM 676 C CA . TYR A 1 84 ? -9.642 -6.273 -2.279 1.00 94.62 84 TYR A CA 1
ATOM 677 C C . TYR A 1 84 ? -9.197 -4.813 -2.155 1.00 94.62 84 TYR A C 1
ATOM 679 O O . TYR A 1 84 ? -8.531 -4.294 -3.048 1.00 94.62 84 TYR A O 1
ATOM 687 N N . GLU A 1 85 ? -9.544 -4.157 -1.046 1.00 94.31 85 GLU A N 1
ATOM 688 C CA . GLU A 1 85 ? -9.223 -2.744 -0.813 1.00 94.31 85 GLU A CA 1
ATOM 689 C C . GLU A 1 85 ? -7.711 -2.509 -0.761 1.00 94.31 85 GLU A C 1
ATOM 691 O O . GLU A 1 85 ? -7.213 -1.542 -1.343 1.00 94.31 85 GLU A O 1
ATOM 696 N N . TYR A 1 86 ? -6.970 -3.423 -0.127 1.00 94.69 86 TYR A N 1
ATOM 697 C CA . TYR A 1 86 ? -5.510 -3.382 -0.078 1.00 94.69 86 TYR A CA 1
ATOM 698 C C . TYR A 1 86 ? -4.887 -3.432 -1.480 1.00 94.69 86 TYR A C 1
ATOM 700 O O . TYR A 1 86 ? -4.092 -2.567 -1.855 1.00 94.69 86 TYR A O 1
ATOM 708 N N . GLU A 1 87 ? -5.290 -4.404 -2.297 1.00 93.56 87 GLU A N 1
ATOM 709 C CA . GLU A 1 87 ? -4.771 -4.552 -3.658 1.00 93.56 87 GLU A CA 1
ATOM 710 C C . GLU A 1 87 ? -5.206 -3.404 -4.572 1.00 93.56 87 GLU A C 1
ATOM 712 O O . GLU A 1 87 ? -4.431 -2.932 -5.408 1.00 93.56 87 GLU A O 1
ATOM 717 N N . GLN A 1 88 ? -6.427 -2.901 -4.389 1.00 93.69 88 GLN A N 1
ATOM 718 C CA . GLN A 1 88 ? -6.919 -1.749 -5.130 1.00 93.69 88 GLN A CA 1
ATOM 719 C C . GLN A 1 88 ? -6.087 -0.500 -4.816 1.00 93.69 88 GLN A C 1
ATOM 721 O O . GLN A 1 88 ? -5.726 0.235 -5.736 1.00 93.69 88 GLN A O 1
ATOM 726 N N . LYS A 1 89 ? -5.719 -0.275 -3.548 1.00 92.44 89 LYS A N 1
ATOM 727 C CA . LYS A 1 89 ? -4.835 0.828 -3.138 1.00 92.44 89 LYS A CA 1
ATOM 728 C C . LYS A 1 89 ? -3.477 0.744 -3.839 1.00 92.44 89 LYS A C 1
ATOM 730 O O . LYS A 1 89 ? -3.059 1.728 -4.447 1.00 92.44 89 LYS A O 1
ATOM 735 N N . ILE A 1 90 ? -2.860 -0.439 -3.878 1.00 91.06 90 ILE A N 1
ATOM 736 C CA . ILE A 1 90 ? -1.595 -0.665 -4.599 1.00 91.06 90 ILE A CA 1
ATOM 737 C C . ILE A 1 90 ? -1.742 -0.350 -6.094 1.00 91.06 90 ILE A C 1
ATOM 739 O O . ILE A 1 90 ? -0.903 0.340 -6.678 1.00 91.06 90 ILE A O 1
ATOM 743 N N . GLN A 1 91 ? -2.811 -0.822 -6.742 1.00 89.56 91 GLN A N 1
ATOM 744 C CA . GLN A 1 91 ? -3.057 -0.517 -8.157 1.00 89.56 91 GLN A CA 1
ATOM 745 C C . GLN A 1 91 ? -3.289 0.979 -8.395 1.00 89.56 91 GLN A C 1
ATOM 747 O O . GLN A 1 91 ? -2.848 1.523 -9.408 1.00 89.56 91 GLN A O 1
ATOM 752 N N . ASN A 1 92 ? -3.962 1.659 -7.467 1.00 90.25 92 ASN A N 1
ATOM 753 C CA . ASN A 1 92 ? -4.178 3.100 -7.528 1.00 90.25 92 ASN A CA 1
ATOM 754 C C . ASN A 1 92 ? -2.856 3.869 -7.428 1.00 90.25 92 ASN A C 1
ATOM 756 O O . ASN A 1 92 ? -2.647 4.811 -8.192 1.00 90.25 92 ASN A O 1
ATOM 760 N N . GLU A 1 93 ? -1.950 3.443 -6.552 1.00 89.12 93 GLU A N 1
ATOM 761 C CA . GLU A 1 93 ? -0.614 4.029 -6.420 1.00 89.12 93 GLU A CA 1
ATOM 762 C C . GLU A 1 93 ? 0.222 3.829 -7.691 1.00 89.12 93 GLU A C 1
ATOM 764 O O . GLU A 1 93 ? 0.858 4.772 -8.160 1.00 89.12 93 GLU A O 1
ATOM 769 N N . ARG A 1 94 ? 0.136 2.654 -8.329 1.00 86.88 94 ARG A N 1
ATOM 770 C CA . ARG A 1 94 ? 0.810 2.374 -9.614 1.00 86.88 94 ARG A CA 1
ATOM 771 C C . ARG A 1 94 ? 0.315 3.235 -10.774 1.00 86.88 94 ARG A C 1
ATOM 773 O O . ARG A 1 94 ? 1.057 3.450 -11.731 1.00 86.88 94 ARG A O 1
ATOM 780 N N . ARG A 1 95 ? -0.917 3.757 -10.713 1.00 86.00 95 ARG A N 1
ATOM 781 C CA . ARG A 1 95 ? -1.416 4.718 -11.715 1.00 86.00 95 ARG A CA 1
ATOM 782 C C . ARG A 1 95 ? -0.734 6.079 -11.626 1.00 86.00 95 ARG A C 1
ATOM 784 O O . ARG A 1 95 ? -0.802 6.841 -12.590 1.00 86.00 95 ARG A O 1
ATOM 791 N N . ASN A 1 96 ? -0.084 6.402 -10.510 1.00 88.44 96 ASN A N 1
ATOM 792 C CA . ASN A 1 96 ? 0.652 7.648 -10.381 1.00 88.44 96 ASN A CA 1
ATOM 793 C C . ASN A 1 96 ? 2.015 7.537 -11.080 1.00 88.44 96 ASN A C 1
ATOM 795 O O . ASN A 1 96 ? 2.998 7.082 -10.503 1.00 88.44 96 ASN A O 1
ATOM 799 N N . ILE A 1 97 ? 2.061 7.950 -12.345 1.00 83.75 97 ILE A N 1
ATOM 800 C CA . ILE A 1 97 ? 3.250 7.840 -13.188 1.00 83.75 97 ILE A CA 1
ATOM 801 C C . ILE A 1 97 ? 3.941 9.205 -13.272 1.00 83.75 97 ILE A C 1
ATOM 803 O O . ILE A 1 97 ? 3.434 10.143 -13.886 1.00 83.75 97 ILE A O 1
ATOM 807 N N . PHE A 1 98 ? 5.154 9.305 -12.722 1.00 86.81 98 PHE A N 1
ATOM 808 C CA . PHE A 1 98 ? 5.998 10.495 -12.873 1.00 86.81 98 PHE A CA 1
ATOM 809 C C . PHE A 1 98 ? 6.587 10.609 -14.287 1.00 86.81 98 PHE A C 1
ATOM 811 O O . PHE A 1 98 ? 7.569 9.935 -14.616 1.00 86.81 98 PHE A O 1
ATOM 818 N N . LEU A 1 99 ? 6.008 11.495 -15.101 1.00 86.31 99 LEU A N 1
ATOM 819 C CA . LEU A 1 99 ? 6.472 11.829 -16.449 1.00 86.31 99 LEU A CA 1
ATOM 820 C C . LEU A 1 99 ? 7.205 13.176 -16.474 1.00 86.31 99 LEU A C 1
ATOM 822 O O . LEU A 1 99 ? 6.859 14.108 -15.745 1.00 86.31 99 LEU A O 1
ATOM 826 N N . LEU A 1 100 ? 8.210 13.291 -17.347 1.00 88.31 100 LEU A N 1
ATOM 827 C CA . LEU A 1 100 ? 8.812 14.58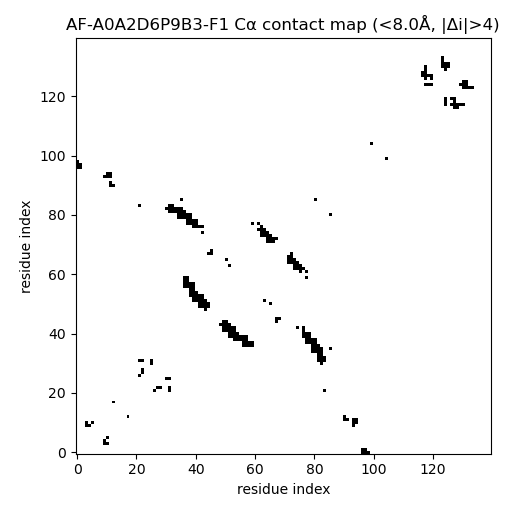3 -17.672 1.00 88.31 100 LEU A CA 1
ATOM 828 C C . LEU A 1 100 ? 7.788 15.442 -18.418 1.00 88.31 100 LEU A C 1
ATOM 830 O O . LEU A 1 100 ? 7.038 14.946 -19.259 1.00 88.31 100 LEU A O 1
ATOM 834 N N . LYS A 1 101 ? 7.767 16.748 -18.132 1.00 89.69 101 LYS A N 1
ATOM 835 C CA . LYS A 1 101 ? 6.931 17.674 -18.905 1.00 89.69 101 LYS A CA 1
ATOM 836 C C . LYS A 1 101 ? 7.414 17.685 -20.355 1.00 89.69 101 LYS A C 1
ATOM 838 O O . LYS A 1 101 ? 8.618 17.759 -20.586 1.00 89.69 101 LYS A O 1
ATOM 843 N N . THR A 1 102 ? 6.483 17.702 -21.310 1.00 90.44 102 THR A N 1
ATOM 844 C CA . THR A 1 102 ? 6.767 17.612 -22.754 1.00 90.44 102 THR A CA 1
ATOM 845 C C . THR A 1 102 ? 7.843 18.592 -23.225 1.00 90.44 102 THR A C 1
ATOM 847 O O . THR A 1 102 ? 8.720 18.224 -23.995 1.00 90.44 102 THR A O 1
ATOM 850 N N . GLN A 1 103 ? 7.835 19.818 -22.696 1.00 92.50 103 GLN A N 1
ATOM 851 C CA . GLN A 1 103 ? 8.812 20.866 -23.020 1.00 92.50 103 GLN A CA 1
ATOM 852 C C . GLN A 1 103 ? 10.273 20.522 -22.680 1.00 92.50 103 GLN A C 1
ATOM 854 O O . 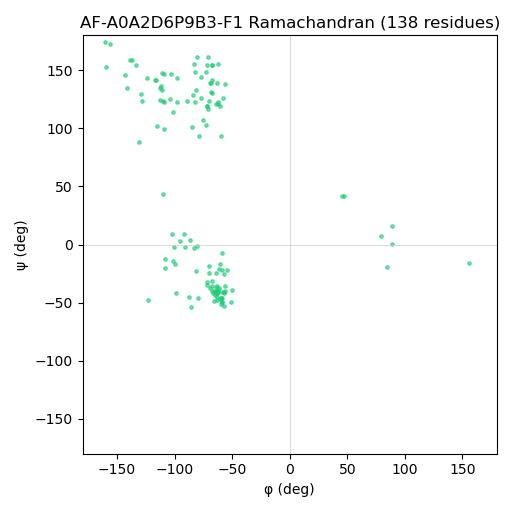GLN A 1 103 ? 11.180 21.142 -23.219 1.00 92.50 103 GLN A O 1
ATOM 859 N N . PHE A 1 104 ? 10.512 19.569 -21.776 1.00 92.12 104 PHE A N 1
ATOM 860 C CA . PHE A 1 104 ? 11.855 19.161 -21.361 1.00 92.12 104 PHE A CA 1
ATOM 861 C C . PHE A 1 104 ? 12.324 17.873 -22.040 1.00 92.12 104 PHE A C 1
ATOM 863 O O . PHE A 1 104 ? 13.454 17.458 -21.805 1.00 92.12 104 PHE A O 1
ATOM 870 N N . ILE A 1 105 ? 11.489 17.241 -22.875 1.00 91.00 105 ILE A N 1
ATOM 871 C CA . ILE A 1 105 ? 11.849 15.985 -23.545 1.00 91.00 105 ILE A CA 1
ATOM 872 C C . ILE A 1 105 ? 13.041 16.202 -24.479 1.00 91.00 105 ILE A C 1
ATOM 874 O O . ILE A 1 105 ? 14.000 15.449 -24.387 1.00 91.00 105 ILE A O 1
ATOM 878 N N . SER A 1 106 ? 13.023 17.248 -25.313 1.00 90.56 106 SER A N 1
ATOM 879 C CA . SER A 1 106 ? 14.117 17.532 -26.254 1.00 90.56 106 SER A CA 1
ATOM 880 C C . SER A 1 106 ? 15.453 17.737 -25.539 1.00 90.56 106 SER A C 1
ATOM 882 O O . SER A 1 106 ? 16.416 17.054 -25.850 1.00 90.56 106 SER A O 1
ATOM 884 N N . VAL A 1 107 ? 15.479 18.583 -24.504 1.00 91.50 107 VAL A N 1
ATOM 885 C CA . VAL 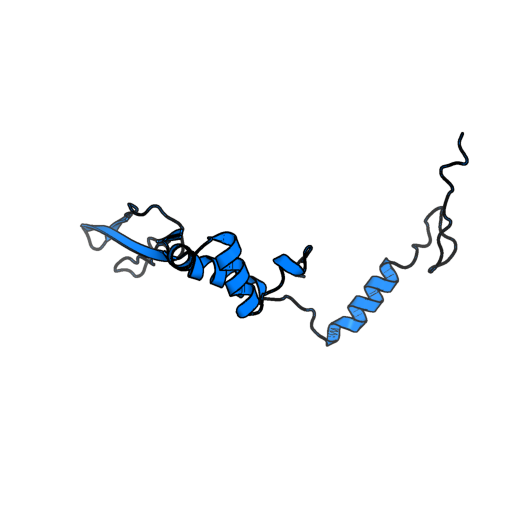A 1 107 ? 16.698 18.850 -23.720 1.00 91.50 107 VAL A CA 1
ATOM 886 C C . VAL A 1 107 ? 17.201 17.587 -23.019 1.00 91.50 107 VAL A C 1
ATOM 888 O O . VAL A 1 107 ? 18.404 17.336 -22.970 1.00 91.50 107 VAL A O 1
ATOM 891 N N . ALA A 1 108 ? 16.292 16.775 -22.471 1.00 88.75 108 ALA A N 1
ATOM 892 C CA . ALA A 1 108 ? 16.662 15.524 -21.823 1.00 88.75 108 ALA A CA 1
ATOM 893 C C . ALA A 1 108 ? 17.250 14.514 -22.821 1.00 88.75 108 ALA A C 1
ATOM 895 O O . ALA A 1 108 ? 18.225 13.851 -22.482 1.00 88.75 108 ALA A O 1
ATOM 896 N N . LEU A 1 109 ? 16.689 14.413 -24.030 1.00 89.00 109 LEU A N 1
ATOM 897 C CA . LEU A 1 109 ? 17.208 13.543 -25.089 1.00 89.00 109 LEU A CA 1
ATOM 898 C C . LEU A 1 109 ? 18.588 14.002 -25.563 1.00 89.00 109 LEU A C 1
ATOM 900 O O . LEU A 1 109 ? 19.504 13.191 -25.550 1.00 89.00 109 LEU A O 1
ATOM 904 N N . GLU A 1 110 ? 18.763 15.291 -25.858 1.00 89.06 110 GLU A N 1
ATOM 905 C CA . GLU A 1 110 ? 20.061 15.864 -26.250 1.00 89.06 110 GLU A CA 1
ATOM 906 C C . GLU A 1 110 ? 21.137 15.614 -25.181 1.00 89.06 110 GLU A C 1
ATOM 908 O O . GLU A 1 110 ? 22.258 15.228 -25.493 1.00 89.06 110 GLU A O 1
ATOM 913 N N . THR A 1 111 ? 20.787 15.765 -23.899 1.00 87.12 111 THR A N 1
ATOM 914 C CA . THR A 1 111 ? 21.722 15.505 -22.791 1.00 87.12 111 THR A CA 1
ATOM 915 C C . THR A 1 111 ? 22.077 14.022 -22.683 1.00 87.12 111 THR A C 1
ATOM 917 O O . THR A 1 111 ? 23.217 13.673 -22.391 1.00 87.12 111 THR A O 1
ATOM 920 N N . VAL A 1 112 ? 21.104 13.128 -22.878 1.00 87.44 112 VAL A N 1
ATOM 921 C CA . VAL A 1 112 ? 21.357 11.682 -22.863 1.00 87.44 112 VAL A CA 1
ATOM 922 C C . VAL A 1 112 ? 22.235 11.286 -24.047 1.00 87.44 112 VAL A C 1
ATOM 924 O O . VAL A 1 112 ? 23.157 10.501 -23.857 1.00 87.44 112 VAL A O 1
ATOM 927 N N . GLU A 1 113 ? 21.992 11.841 -25.232 1.00 84.56 113 GLU A N 1
ATOM 928 C CA . GLU A 1 113 ? 22.828 11.629 -26.417 1.00 84.56 113 GLU A CA 1
ATOM 929 C C . GLU A 1 113 ? 24.267 12.098 -26.179 1.00 84.56 113 GLU A C 1
ATOM 931 O O . GLU A 1 113 ? 25.189 11.333 -26.439 1.00 84.56 113 GLU A O 1
ATOM 936 N N . ASP A 1 114 ? 24.467 13.283 -25.598 1.00 82.88 114 ASP A N 1
ATOM 937 C CA . ASP A 1 114 ? 25.796 13.809 -25.251 1.00 82.88 114 ASP A CA 1
ATOM 938 C C . ASP A 1 114 ? 26.526 12.943 -24.207 1.00 82.88 114 ASP A C 1
ATOM 940 O O . ASP A 1 114 ? 27.712 12.652 -24.340 1.00 82.88 114 ASP A O 1
ATOM 944 N N . VAL A 1 115 ? 25.818 12.461 -23.180 1.00 82.25 115 VAL A N 1
ATOM 945 C CA . VAL A 1 115 ? 26.411 11.601 -22.138 1.00 82.25 115 VAL A CA 1
ATOM 946 C C . VAL A 1 115 ? 26.725 10.194 -22.655 1.00 82.25 115 VAL A C 1
ATOM 948 O O . VAL A 1 115 ? 27.686 9.573 -22.192 1.00 82.25 115 VAL A O 1
ATOM 951 N N . LEU A 1 116 ? 25.900 9.667 -23.563 1.00 77.12 116 LEU A N 1
ATOM 952 C CA . LEU A 1 116 ? 26.098 8.353 -24.179 1.00 77.12 116 LEU A CA 1
ATOM 953 C C . LEU A 1 116 ? 27.104 8.388 -25.332 1.00 77.12 116 LEU A C 1
ATOM 955 O O . LEU A 1 116 ? 27.679 7.342 -25.640 1.00 77.12 116 LEU A O 1
ATOM 959 N N . ALA A 1 117 ? 27.323 9.550 -25.954 1.00 74.00 117 ALA A N 1
ATOM 960 C CA . ALA A 1 117 ? 28.389 9.737 -26.921 1.00 74.00 117 ALA A CA 1
ATOM 961 C C . ALA A 1 117 ? 29.727 9.370 -26.271 1.00 74.00 117 ALA A C 1
ATOM 963 O O . ALA A 1 117 ? 29.991 9.657 -25.098 1.00 74.00 117 ALA A O 1
ATOM 964 N N . ASN A 1 118 ? 30.570 8.664 -27.022 1.00 62.59 118 ASN A N 1
ATOM 965 C CA . ASN A 1 118 ? 31.805 8.136 -26.462 1.00 62.59 118 ASN A CA 1
ATOM 966 C C . ASN A 1 118 ? 32.677 9.281 -25.950 1.00 62.59 118 ASN A C 1
ATOM 968 O O . ASN A 1 118 ? 33.104 10.137 -26.717 1.00 62.59 118 ASN A O 1
ATOM 972 N N . GLN A 1 119 ? 32.979 9.282 -24.653 1.00 61.25 119 GLN A N 1
ATOM 973 C CA . GLN A 1 119 ? 33.804 10.337 -24.081 1.00 61.25 119 GLN A CA 1
ATOM 974 C C . GLN A 1 119 ? 35.210 10.282 -24.687 1.00 61.25 119 GLN A C 1
ATOM 976 O O . GLN A 1 119 ? 35.925 9.277 -24.574 1.00 61.25 119 GLN A O 1
ATOM 981 N N . SER A 1 120 ? 35.609 11.383 -25.322 1.00 53.72 120 SER A N 1
ATOM 982 C CA . SER A 1 120 ? 36.943 11.606 -25.871 1.00 53.72 120 SER A CA 1
ATOM 983 C C . SER A 1 120 ? 37.983 11.527 -24.744 1.00 53.72 120 SER A C 1
ATOM 985 O O . SER A 1 120 ? 38.222 12.500 -24.030 1.00 53.72 120 SER A O 1
ATOM 987 N N . GLY A 1 121 ? 38.553 10.336 -24.535 1.00 55.28 121 GLY A N 1
ATOM 988 C CA . GLY A 1 121 ? 39.457 10.038 -23.415 1.00 55.28 121 GLY A CA 1
ATOM 989 C C . GLY A 1 121 ? 39.536 8.559 -23.011 1.00 55.28 121 GLY A C 1
ATOM 990 O O . GLY A 1 121 ? 40.486 8.163 -22.339 1.00 55.28 121 GLY A O 1
ATOM 991 N N . SER A 1 122 ? 38.585 7.724 -23.441 1.00 58.44 122 SER A N 1
ATOM 992 C CA . SER A 1 122 ? 38.678 6.263 -23.305 1.00 58.44 122 SER A CA 1
ATOM 993 C C . SER A 1 122 ? 39.782 5.691 -24.209 1.00 58.44 122 SER A C 1
ATOM 995 O O . SER A 1 122 ? 39.895 6.074 -25.372 1.00 58.44 122 SER A O 1
ATOM 997 N N . SER A 1 123 ? 40.570 4.724 -23.721 1.00 59.84 123 SER A N 1
ATOM 998 C CA . SER A 1 123 ? 41.565 3.997 -24.540 1.00 59.84 123 SER A CA 1
ATOM 999 C C . SER A 1 123 ? 40.937 3.233 -25.714 1.00 59.84 123 SER A C 1
ATOM 1001 O O . SER A 1 123 ? 41.625 2.863 -26.666 1.00 59.84 123 SER A O 1
ATOM 1003 N N . GLN A 1 124 ? 39.621 3.028 -25.653 1.00 62.34 124 GLN A N 1
ATOM 1004 C CA . GLN A 1 124 ? 38.800 2.375 -26.664 1.00 62.34 124 GLN A CA 1
ATOM 1005 C C . GLN A 1 124 ? 38.012 3.384 -27.518 1.00 62.34 124 GLN A C 1
ATOM 1007 O O . GLN A 1 124 ? 37.156 2.980 -28.298 1.00 62.34 124 GLN A O 1
ATOM 1012 N N . TYR A 1 125 ? 38.267 4.690 -27.401 1.00 65.81 125 TYR A N 1
ATOM 1013 C CA . TYR A 1 125 ? 37.613 5.703 -28.232 1.00 65.81 125 TYR A CA 1
ATOM 1014 C C . TYR A 1 125 ? 38.072 5.597 -29.699 1.00 65.81 125 TYR A C 1
ATOM 1016 O O . TYR A 1 125 ? 39.272 5.523 -29.979 1.00 65.81 125 TYR A O 1
ATOM 1024 N N . VAL A 1 126 ? 37.118 5.588 -30.637 1.00 63.78 126 VAL A N 1
ATOM 1025 C CA . VAL A 1 126 ? 37.383 5.654 -32.088 1.00 63.78 126 VAL A CA 1
ATOM 1026 C C . VAL A 1 126 ? 36.657 6.845 -32.708 1.00 63.78 126 VAL A C 1
ATOM 1028 O O . VAL A 1 126 ? 37.278 7.612 -33.440 1.00 63.78 126 VAL A O 1
ATOM 1031 N N . SER A 1 127 ? 35.373 7.014 -32.397 1.00 61.62 127 SER A N 1
ATOM 1032 C CA . SER A 1 127 ? 34.577 8.207 -32.698 1.00 61.62 127 SER A CA 1
ATOM 1033 C C . SER A 1 127 ? 33.401 8.311 -31.721 1.00 61.62 127 SER A C 1
ATOM 1035 O O . SER A 1 127 ? 33.132 7.373 -30.968 1.00 61.62 127 SER A O 1
ATOM 1037 N N . ASP A 1 128 ? 32.666 9.420 -31.756 1.00 62.66 128 ASP A N 1
ATOM 1038 C CA . ASP A 1 128 ? 31.525 9.666 -30.856 1.00 62.66 128 ASP A CA 1
ATOM 1039 C C . ASP A 1 128 ? 30.445 8.569 -30.945 1.00 62.66 128 ASP A C 1
ATOM 1041 O O . ASP A 1 128 ? 29.787 8.270 -29.954 1.00 62.66 128 ASP A O 1
ATOM 1045 N N . GLU A 1 129 ? 30.358 7.879 -32.088 1.00 61.72 129 GLU A N 1
ATOM 1046 C CA . GLU A 1 129 ? 29.446 6.755 -32.344 1.00 61.72 129 GLU A CA 1
ATOM 1047 C C . GLU A 1 129 ? 30.111 5.363 -32.245 1.00 61.72 129 GLU A C 1
ATOM 1049 O O . GLU A 1 129 ? 29.412 4.351 -32.197 1.00 61.72 129 GLU A O 1
ATOM 1054 N N . LEU A 1 130 ? 31.451 5.272 -32.227 1.00 65.94 130 LEU A N 1
ATOM 1055 C CA . LEU A 1 130 ? 32.186 4.003 -32.339 1.00 65.94 130 LEU A CA 1
ATOM 1056 C C . LEU A 1 130 ? 33.240 3.808 -31.239 1.00 65.94 130 LEU A C 1
ATOM 1058 O O . LEU A 1 130 ? 34.149 4.623 -31.056 1.00 65.94 130 LEU A O 1
ATOM 1062 N N . THR A 1 131 ? 33.198 2.641 -30.593 1.00 65.69 131 THR A N 1
ATOM 1063 C CA . THR A 1 131 ? 34.2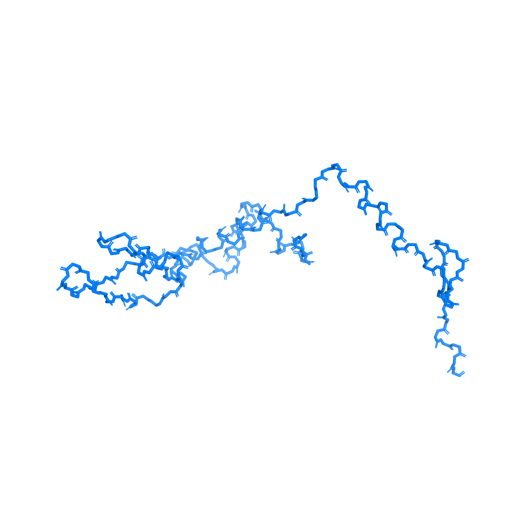38 2.169 -29.670 1.00 65.69 131 THR A CA 1
ATOM 1064 C C . THR A 1 131 ? 35.010 0.979 -30.233 1.00 65.69 131 THR A C 1
ATOM 1066 O O . THR A 1 131 ? 34.494 0.141 -30.974 1.00 65.69 131 THR A O 1
ATOM 1069 N N . ARG A 1 132 ? 36.293 0.896 -29.876 1.00 66.19 132 ARG A N 1
ATOM 1070 C CA . ARG A 1 132 ? 37.180 -0.234 -30.155 1.00 66.19 132 ARG A CA 1
ATOM 1071 C C . ARG A 1 132 ? 36.824 -1.374 -29.205 1.00 66.19 132 ARG A C 1
ATOM 1073 O O . ARG A 1 132 ? 37.149 -1.325 -28.025 1.00 66.19 132 ARG A O 1
ATOM 1080 N N . GLY A 1 133 ? 36.187 -2.416 -29.731 1.00 66.50 133 GLY A N 1
ATOM 1081 C CA . GLY A 1 133 ? 35.985 -3.657 -28.989 1.00 66.50 133 GLY A CA 1
ATOM 1082 C C . GLY A 1 133 ? 37.300 -4.423 -28.848 1.00 66.50 133 GLY A C 1
ATOM 1083 O O . GLY A 1 133 ? 37.890 -4.823 -29.852 1.00 66.50 133 GLY A O 1
ATOM 1084 N N . GLU A 1 134 ? 37.763 -4.647 -27.618 1.00 63.47 134 GLU A N 1
ATOM 1085 C CA . GLU A 1 134 ? 38.893 -5.545 -27.377 1.00 63.47 134 GLU A CA 1
ATOM 1086 C C . GLU A 1 134 ? 38.440 -7.008 -27.346 1.00 63.47 134 GLU A C 1
ATOM 1088 O O . GLU A 1 134 ? 37.455 -7.376 -26.703 1.00 63.47 134 GLU A O 1
ATOM 1093 N N . ASN A 1 135 ? 39.172 -7.869 -28.052 1.00 64.94 135 ASN A N 1
ATOM 1094 C CA . ASN A 1 135 ? 38.902 -9.299 -28.064 1.00 64.94 135 ASN A CA 1
ATOM 1095 C C . ASN A 1 135 ? 39.592 -9.963 -26.865 1.00 64.94 135 ASN A C 1
ATOM 1097 O O . ASN A 1 135 ? 40.784 -10.264 -26.909 1.00 64.94 135 ASN A O 1
ATOM 1101 N N . ILE A 1 136 ? 38.817 -10.250 -25.817 1.00 63.88 136 ILE A N 1
ATOM 1102 C CA . ILE A 1 136 ? 39.282 -10.902 -24.579 1.00 63.88 136 ILE A CA 1
ATOM 1103 C C . ILE A 1 136 ? 39.914 -12.295 -24.786 1.00 63.88 136 ILE A C 1
ATOM 1105 O O . ILE A 1 136 ? 40.457 -12.863 -23.843 1.00 63.88 136 ILE A O 1
ATOM 1109 N N . ARG A 1 137 ? 39.855 -12.866 -25.999 1.00 63.28 137 ARG A N 1
ATOM 1110 C CA . ARG A 1 137 ? 40.457 -14.166 -26.343 1.00 63.28 137 ARG A CA 1
ATOM 1111 C C . ARG A 1 137 ? 41.891 -14.078 -26.882 1.00 63.28 137 ARG A C 1
ATOM 1113 O O . ARG A 1 137 ? 42.463 -15.117 -27.181 1.00 63.28 137 ARG A O 1
ATOM 1120 N N . LEU A 1 138 ? 42.469 -12.881 -27.034 1.00 57.66 138 LEU A N 1
ATOM 1121 C CA . LEU A 1 138 ? 43.833 -12.698 -27.565 1.00 57.66 138 LEU A CA 1
ATOM 1122 C C . LEU A 1 138 ? 44.954 -12.872 -26.517 1.00 57.66 138 LEU A C 1
ATOM 1124 O O . LEU A 1 138 ? 46.123 -12.824 -26.883 1.00 57.66 138 LEU A O 1
ATOM 1128 N N . TYR A 1 139 ? 44.616 -13.096 -25.242 1.00 56.31 139 TYR A N 1
ATOM 1129 C CA . TYR A 1 139 ? 45.571 -13.297 -24.141 1.00 56.31 139 TYR A CA 1
ATOM 1130 C C . TYR A 1 139 ? 45.588 -14.748 -23.609 1.00 56.31 139 TYR A C 1
ATOM 1132 O O . TYR A 1 139 ? 45.591 -14.958 -22.395 1.00 56.31 139 TYR A O 1
ATOM 1140 N N . GLN A 1 140 ? 45.575 -15.748 -24.500 1.00 46.88 140 GLN A N 1
ATOM 1141 C CA . GLN A 1 140 ? 45.848 -17.160 -24.172 1.00 46.88 140 GLN A CA 1
ATOM 1142 C C . GLN A 1 140 ? 47.062 -17.681 -24.933 1.00 46.88 140 GLN A C 1
ATOM 1144 O O . GLN A 1 140 ? 47.178 -17.359 -26.135 1.00 46.88 140 GLN A O 1
#

Radius of gyration: 27.25 Å; Cα contacts (8 Å, |Δi|>4): 153; chains: 1; bounding box: 61×39×66 Å

Sequence (140 aa):
TNNIVNYQNEWPLQEDAFYNYLIGKYGSEEKIFNVHHYETKEVKSSLGVTIVPQGLEVPSTYSVTFYDNGQMKTESLLDTVTNYEYEQKIQNERRNIFLLKTQFISVALETVEDVLANQSGSSQYVSDELTRGENIRLYQ

Foldseek 3Di:
DLPDPDCVPLAQDDPVVLVVVLCVVQVDPVQQFDFPFKWDDFDAAPVRHTPDHTGDTDHQPDWDWDDHPNDIDIDDHIDTDGNNNVVVVSSVVSVPDDDDDPVCPVVVVVVVLVVQQDPPPDPQDDGRPDGNDDDPPPPD

Secondary structure (DSSP, 8-state):
------HHHHSPPPHHHHHHHHHHHHSSHHHHTSEEEEEEPPEE-TTS-EEE-TT-EE-TT--EEEEETTEEEEE--EEEEEHHHHHHHHHHHHT---PPPGGGHHHHHHHHHHHHSPPTT-TTEEETTEE----TTS--